Protein AF-A0A815YEX8-F1 (afdb_monomer_lite)

Secondary structure (DSSP, 8-state):
-HHHHHHHHHHHHHHHHHHHHTS-TTTTTTTTTT---PPPPPPSS--BS-EEEE-TTS-EEEE--B-TT-

Sequence (70 aa):
MCNLRIYICTFVLFLMINFTNGIPQNLKSMIAARSGWSNINSMNQVRMFHTASLLIDGKLLVAGGSDNAG

Foldseek 3Di:
DPVVVVVVVVVVVVVVVVVVVPPDPVPVCPVVVPPPDDDDDDDPADFDPWDWDQDPVRDIDIDDGDGPPD

InterPro domains:
  IPR015915 Kelch-type beta-propeller [SSF117281] (36-68)
  IPR037293 Galactose oxidase, central domain superfamily [G3DSA:2.130.10.80] (17-70)

pLDDT: mean 75.94, std 10.91, range [53.28, 90.44]

Radius of gyration: 25.58 Å; chains: 1; bounding box: 44×36×65 Å

Structure (mmCIF, N/CA/C/O backbone):
data_AF-A0A815YEX8-F1
#
_entry.id   AF-A0A815YEX8-F1
#
loop_
_atom_site.group_PDB
_atom_site.id
_atom_site.type_symbol
_atom_site.label_atom_id
_atom_site.label_alt_id
_atom_site.label_comp_id
_atom_site.label_asym_id
_atom_site.label_entity_id
_atom_site.label_seq_id
_atom_site.pdbx_PDB_ins_code
_atom_site.Cartn_x
_atom_site.Cartn_y
_atom_site.Cartn_z
_atom_site.occupancy
_atom_site.B_iso_or_equiv
_atom_site.auth_seq_id
_atom_site.auth_comp_id
_atom_site.auth_asym_id
_atom_site.auth_atom_id
_atom_site.pdbx_PDB_model_num
ATOM 1 N N . MET A 1 1 ? 24.811 25.595 33.008 1.00 58.81 1 MET A N 1
ATOM 2 C CA . MET A 1 1 ? 23.573 25.592 32.184 1.00 58.81 1 MET A CA 1
ATOM 3 C C . MET A 1 1 ? 23.460 24.392 31.224 1.00 58.81 1 MET A C 1
ATOM 5 O O . MET A 1 1 ? 22.392 24.199 30.658 1.00 58.81 1 MET A O 1
ATOM 9 N N . CYS A 1 2 ? 24.498 23.553 31.059 1.00 59.88 2 CYS A N 1
ATOM 10 C CA . CYS A 1 2 ? 24.479 22.401 30.138 1.00 59.88 2 CYS A CA 1
ATOM 11 C C . CYS A 1 2 ? 23.774 21.151 30.706 1.00 59.88 2 CYS A C 1
ATOM 13 O O . CYS A 1 2 ? 23.031 20.493 29.986 1.00 59.88 2 CYS A O 1
ATOM 15 N N . ASN A 1 3 ? 23.929 20.870 32.006 1.00 72.94 3 ASN A N 1
ATOM 16 C CA . ASN A 1 3 ? 23.373 19.666 32.644 1.00 72.94 3 ASN A CA 1
ATOM 17 C C . ASN A 1 3 ? 21.836 19.658 32.675 1.00 72.94 3 ASN A C 1
ATOM 19 O O . ASN A 1 3 ? 21.228 18.653 32.332 1.00 72.94 3 ASN A O 1
ATOM 23 N N . LEU A 1 4 ? 21.196 20.788 33.004 1.00 75.25 4 LEU A N 1
ATOM 24 C CA . LEU A 1 4 ? 19.730 20.885 33.058 1.00 75.25 4 LEU A CA 1
ATOM 25 C C . LEU A 1 4 ? 19.081 20.660 31.680 1.00 75.25 4 LEU A C 1
ATOM 27 O O . LEU A 1 4 ? 18.050 20.004 31.585 1.00 75.25 4 LEU A O 1
ATOM 31 N N . ARG A 1 5 ? 19.726 21.136 30.603 1.00 83.88 5 ARG A N 1
ATOM 32 C CA . ARG A 1 5 ? 19.297 20.891 29.214 1.00 83.88 5 ARG A CA 1
ATOM 33 C C . ARG A 1 5 ? 19.414 19.417 28.825 1.00 83.88 5 ARG A C 1
ATOM 35 O O . ARG A 1 5 ? 18.548 18.912 28.122 1.00 83.88 5 ARG A O 1
ATOM 42 N N . ILE A 1 6 ? 20.452 18.733 29.306 1.00 80.44 6 ILE A N 1
ATOM 43 C CA . ILE A 1 6 ? 20.651 17.293 29.101 1.00 80.44 6 ILE A CA 1
ATOM 44 C C . ILE A 1 6 ? 19.609 16.470 29.863 1.00 80.44 6 ILE A C 1
ATOM 46 O O . ILE A 1 6 ? 18.991 15.610 29.248 1.00 80.44 6 ILE A O 1
ATOM 50 N N . TYR A 1 7 ? 19.332 16.788 31.132 1.00 86.00 7 TYR A N 1
ATOM 51 C CA . TYR A 1 7 ? 18.295 16.104 31.919 1.00 86.00 7 TYR A CA 1
ATOM 52 C C . TYR A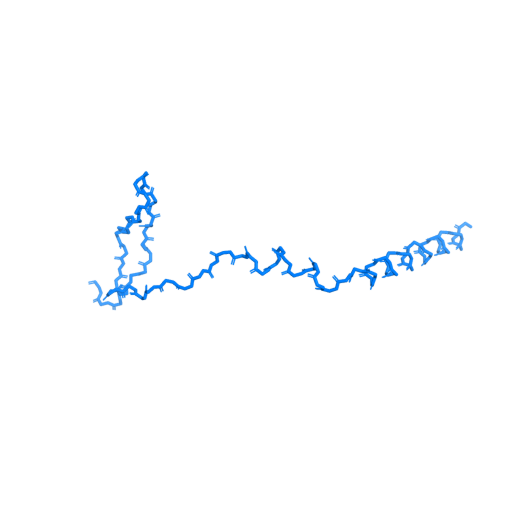 1 7 ? 16.888 16.293 31.342 1.00 86.00 7 TYR A C 1
ATOM 54 O O . TYR A 1 7 ? 16.103 15.351 31.302 1.00 86.00 7 TYR A O 1
ATOM 62 N N . ILE A 1 8 ? 16.576 17.494 30.850 1.00 88.44 8 ILE A N 1
ATOM 63 C CA . ILE A 1 8 ? 15.312 17.761 30.154 1.00 88.44 8 ILE A CA 1
ATOM 64 C C . ILE A 1 8 ? 15.218 16.945 28.862 1.00 88.44 8 ILE A C 1
ATOM 66 O O . ILE A 1 8 ? 14.187 16.331 28.607 1.00 88.44 8 ILE A O 1
ATOM 70 N N . CYS A 1 9 ? 16.291 16.88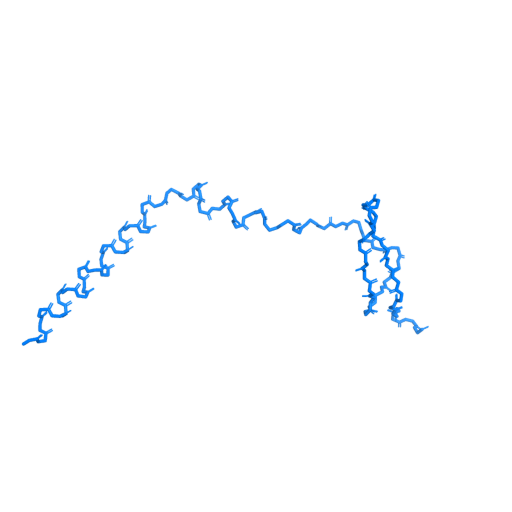1 28.071 1.00 83.81 9 CYS A N 1
ATOM 71 C CA . CYS A 1 9 ? 16.301 16.137 26.813 1.00 83.81 9 CYS A CA 1
ATOM 72 C C . CYS A 1 9 ? 16.158 14.622 27.038 1.00 83.81 9 CYS A C 1
ATOM 74 O O . CYS A 1 9 ? 15.366 13.970 26.359 1.00 83.81 9 CYS A O 1
ATOM 76 N N . THR A 1 10 ? 16.863 14.060 28.026 1.00 86.62 10 THR A N 1
ATOM 77 C CA . THR A 1 10 ? 16.781 12.627 28.345 1.00 86.62 10 THR A CA 1
ATOM 78 C C . THR A 1 10 ? 15.428 12.242 28.940 1.00 86.62 10 THR A C 1
ATOM 80 O O . THR A 1 10 ? 14.895 11.189 28.594 1.00 86.62 10 THR A O 1
ATOM 83 N N . PHE A 1 11 ? 14.823 13.101 29.765 1.00 90.06 11 PHE A N 1
ATOM 84 C CA . PHE A 1 11 ? 13.483 12.882 30.319 1.00 90.06 11 PHE A CA 1
ATOM 85 C C . PHE A 1 11 ? 12.386 12.949 29.246 1.00 90.06 11 PHE A C 1
ATOM 87 O O . PHE A 1 11 ? 11.514 12.080 29.192 1.00 90.06 11 PHE A O 1
ATOM 94 N N . VAL A 1 12 ? 12.458 13.935 28.345 1.00 87.94 12 VAL A N 1
ATOM 95 C CA . VAL A 1 12 ? 11.531 14.064 27.207 1.00 87.94 12 VAL A CA 1
ATOM 96 C C . VAL A 1 12 ? 11.651 12.858 26.273 1.00 87.94 12 VAL A C 1
ATOM 98 O O . VAL A 1 12 ? 10.635 12.293 25.871 1.00 87.94 12 VAL A O 1
ATOM 101 N N . LEU A 1 13 ? 12.875 12.409 25.977 1.00 85.00 13 LEU A N 1
ATOM 102 C CA . LEU A 1 13 ? 13.109 11.235 25.134 1.00 85.00 13 LEU A CA 1
ATOM 103 C C . LEU A 1 13 ? 12.558 9.951 25.777 1.00 85.00 13 LEU A C 1
ATOM 105 O O . LEU A 1 13 ? 11.910 9.152 25.102 1.00 85.00 13 LEU A O 1
ATOM 109 N N . PHE A 1 14 ? 12.744 9.779 27.090 1.00 86.62 14 PHE A N 1
ATOM 110 C CA . PHE A 1 14 ? 12.193 8.649 27.840 1.00 86.62 14 PHE A CA 1
ATOM 111 C C . PHE A 1 14 ? 10.656 8.643 27.820 1.00 86.62 14 PHE A C 1
ATOM 113 O O . PHE A 1 14 ? 10.054 7.599 27.569 1.00 86.62 14 PHE A O 1
ATOM 120 N N . LEU A 1 15 ? 10.002 9.796 28.002 1.00 84.31 15 LEU A N 1
ATOM 121 C CA . LEU A 1 15 ? 8.539 9.905 27.916 1.00 84.31 15 LEU A CA 1
ATOM 122 C C . LEU A 1 15 ? 7.999 9.552 26.522 1.00 84.31 15 LEU A C 1
ATOM 124 O O . LEU A 1 15 ? 7.010 8.830 26.419 1.00 84.31 15 LEU A O 1
ATOM 128 N N . MET A 1 16 ? 8.666 9.991 25.451 1.00 80.06 16 MET A N 1
ATOM 129 C CA . MET A 1 16 ? 8.272 9.667 24.071 1.00 80.06 16 MET A CA 1
ATOM 130 C C . MET A 1 16 ? 8.403 8.168 23.756 1.00 80.06 16 MET A C 1
ATOM 132 O O . MET A 1 16 ? 7.538 7.583 23.096 1.00 80.06 16 MET A O 1
ATOM 136 N N . ILE A 1 17 ? 9.460 7.521 24.257 1.00 80.19 17 ILE A N 1
ATOM 137 C CA . ILE A 1 17 ? 9.672 6.078 24.079 1.00 80.19 17 ILE A CA 1
ATOM 138 C C . ILE A 1 17 ? 8.601 5.290 24.840 1.00 80.19 17 ILE A C 1
ATOM 140 O O . ILE A 1 17 ? 7.959 4.415 24.266 1.00 80.19 17 ILE A O 1
ATOM 144 N N . ASN A 1 18 ? 8.334 5.610 26.106 1.00 78.19 18 ASN A N 1
ATOM 145 C CA . ASN A 1 18 ? 7.305 4.902 26.877 1.00 78.19 18 ASN A CA 1
ATOM 146 C C . ASN A 1 18 ? 5.894 5.102 26.288 1.00 78.19 18 ASN A C 1
ATOM 148 O O . ASN A 1 18 ? 5.109 4.156 26.252 1.00 78.19 18 ASN A O 1
ATOM 152 N N . PHE A 1 19 ? 5.595 6.287 25.743 1.00 78.75 19 PHE A N 1
ATOM 153 C CA . PHE A 1 19 ? 4.307 6.582 25.104 1.00 78.75 19 PHE A CA 1
ATOM 154 C C . PHE A 1 19 ? 4.064 5.756 23.830 1.00 78.75 19 PHE A C 1
ATOM 156 O O . PHE A 1 19 ? 2.956 5.282 23.591 1.00 78.75 19 PHE A O 1
ATOM 163 N N . THR A 1 20 ? 5.103 5.522 23.024 1.00 68.56 20 THR A N 1
ATOM 164 C CA . THR A 1 20 ? 4.987 4.727 21.786 1.00 68.56 20 THR A CA 1
ATOM 165 C C . THR A 1 20 ? 4.931 3.216 22.025 1.00 68.56 20 THR A C 1
ATOM 167 O O . THR A 1 20 ? 4.354 2.499 21.206 1.00 68.56 20 THR A O 1
ATOM 170 N N . ASN A 1 21 ? 5.463 2.727 23.151 1.00 73.75 21 ASN A N 1
ATOM 171 C CA . ASN A 1 21 ? 5.363 1.321 23.567 1.00 73.75 21 ASN A CA 1
ATOM 172 C C . ASN A 1 21 ? 3.981 0.952 24.146 1.00 73.75 21 ASN A C 1
ATOM 174 O O . ASN A 1 21 ? 3.635 -0.225 24.186 1.00 73.75 21 ASN A O 1
ATOM 178 N N . GLY A 1 22 ? 3.182 1.940 24.565 1.00 68.06 22 GLY A N 1
ATOM 179 C CA . GLY A 1 22 ? 1.815 1.752 25.064 1.00 68.06 22 GLY A CA 1
ATOM 180 C C . GLY A 1 22 ? 0.736 1.689 23.978 1.00 68.06 22 GLY A C 1
ATOM 181 O O . GLY A 1 22 ? -0.441 1.559 24.305 1.00 68.06 22 GLY A O 1
ATOM 182 N N . ILE A 1 23 ? 1.102 1.788 22.693 1.00 69.19 23 ILE A N 1
ATOM 183 C CA . ILE A 1 23 ? 0.150 1.626 21.589 1.00 69.19 23 ILE A CA 1
ATOM 184 C C . ILE A 1 23 ? -0.140 0.121 21.444 1.00 69.19 23 ILE A C 1
ATOM 186 O O . ILE A 1 23 ? 0.762 -0.622 21.046 1.00 69.19 23 ILE A O 1
ATOM 190 N N . PRO A 1 24 ? -1.370 -0.360 21.700 1.00 60.94 24 PRO A N 1
ATOM 191 C CA . PRO A 1 24 ? -1.740 -1.731 21.371 1.00 60.94 24 PRO A CA 1
ATOM 192 C C . PRO A 1 24 ? -1.489 -1.987 19.870 1.00 60.94 24 PRO A C 1
ATOM 194 O O . PRO A 1 24 ? -2.052 -1.308 19.005 1.00 60.94 24 PRO A O 1
ATOM 197 N N . GLN A 1 25 ? -0.611 -2.951 19.550 1.00 61.62 25 GLN A N 1
ATOM 198 C CA . GLN A 1 25 ? -0.183 -3.322 18.181 1.00 61.62 25 GLN A CA 1
ATOM 199 C C . GLN A 1 25 ? -1.364 -3.663 17.247 1.00 61.62 25 GLN A C 1
ATOM 201 O O . GLN A 1 25 ? -1.241 -3.628 16.026 1.00 61.62 25 GLN A O 1
ATOM 206 N N . ASN A 1 26 ? -2.533 -3.918 17.821 1.00 60.19 26 ASN A N 1
ATOM 207 C CA . ASN A 1 26 ? -3.811 -4.166 17.168 1.00 60.19 26 ASN A CA 1
ATOM 208 C C . ASN A 1 26 ? -4.440 -2.931 16.486 1.00 60.19 26 ASN A C 1
ATOM 210 O O . ASN A 1 26 ? -5.306 -3.113 15.637 1.00 60.19 26 ASN A O 1
ATOM 214 N N . LEU A 1 27 ? -3.995 -1.698 16.766 1.00 55.09 27 LEU A N 1
ATOM 215 C CA . LEU A 1 27 ? -4.471 -0.488 16.061 1.00 55.09 27 LEU A CA 1
ATOM 216 C C . LEU A 1 27 ? -3.402 0.189 15.189 1.00 55.09 27 LEU A C 1
ATOM 218 O O . LEU A 1 27 ? -3.737 0.975 14.304 1.00 55.09 27 LEU A O 1
ATOM 222 N N . LYS A 1 28 ? -2.120 -0.166 15.346 1.00 61.75 28 LYS A N 1
ATOM 223 C CA . LYS A 1 28 ? -1.019 0.374 14.523 1.00 61.75 28 LYS A CA 1
ATOM 224 C C . LYS A 1 28 ? -1.013 -0.176 13.083 1.00 61.75 28 LYS A C 1
ATOM 226 O O . LYS A 1 28 ? -0.316 0.355 12.224 1.00 61.75 28 LYS A O 1
ATOM 231 N N . SER A 1 29 ? -1.829 -1.199 12.812 1.00 56.88 29 SER A N 1
ATOM 232 C CA . SER A 1 29 ? -1.950 -1.863 11.508 1.00 56.88 29 SER A CA 1
ATOM 233 C C . SER A 1 29 ? -3.354 -1.773 1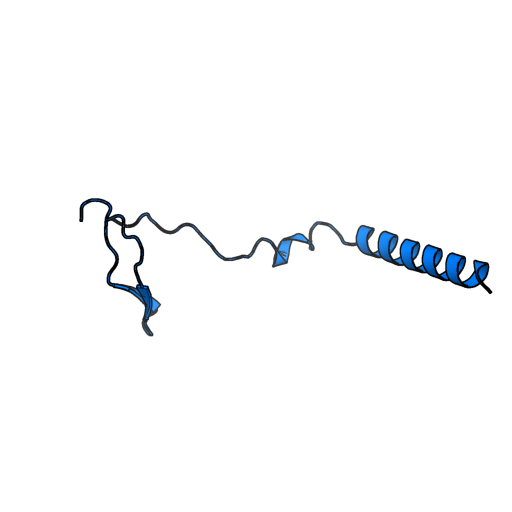0.885 1.00 56.88 29 SER A C 1
ATOM 235 O O . SER A 1 29 ? -3.660 -2.500 9.952 1.00 56.88 29 SER A O 1
ATOM 237 N N . MET A 1 30 ? -4.245 -0.889 11.350 1.00 55.81 30 MET A N 1
ATOM 238 C CA . MET A 1 30 ? -5.563 -0.726 10.696 1.00 55.81 30 MET A CA 1
ATOM 239 C C . MET A 1 30 ? 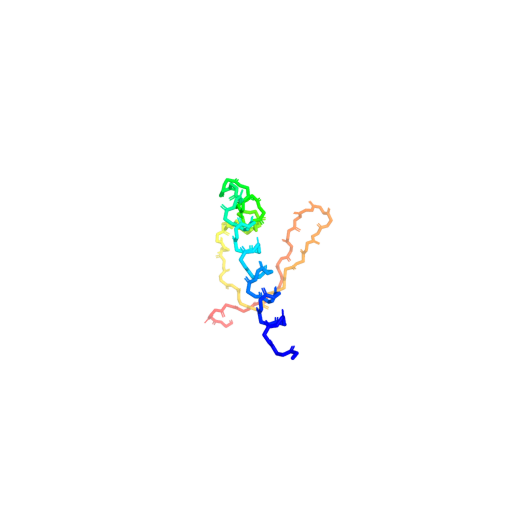-5.566 0.324 9.577 1.00 55.81 30 MET A C 1
ATOM 241 O O . MET A 1 30 ? -6.413 0.283 8.690 1.00 55.81 30 MET A O 1
ATOM 245 N N . ILE A 1 31 ? -4.583 1.226 9.580 1.00 55.72 31 ILE A N 1
ATOM 246 C CA . ILE A 1 31 ? -4.381 2.249 8.539 1.00 55.72 31 ILE A CA 1
ATOM 247 C C . ILE A 1 31 ? -3.188 1.948 7.621 1.00 55.72 31 ILE A C 1
ATOM 249 O O . ILE A 1 31 ? -3.132 2.484 6.521 1.00 55.72 31 ILE A O 1
ATOM 253 N N . ALA A 1 32 ? -2.278 1.047 8.013 1.00 57.59 32 ALA A N 1
ATOM 254 C CA . ALA A 1 32 ? -1.184 0.590 7.149 1.00 57.59 32 ALA A CA 1
ATOM 255 C C . ALA A 1 32 ? -1.589 -0.593 6.243 1.00 57.59 32 ALA A C 1
ATOM 257 O O . ALA A 1 32 ? -1.078 -0.716 5.133 1.00 57.59 32 ALA A O 1
ATOM 258 N N . ALA A 1 33 ? -2.543 -1.430 6.675 1.00 57.50 33 ALA A N 1
ATOM 259 C CA . ALA A 1 33 ? -2.990 -2.615 5.933 1.00 57.50 33 ALA A CA 1
ATOM 260 C C . ALA A 1 33 ? -4.216 -2.377 5.029 1.00 57.50 33 ALA A C 1
ATOM 262 O O . ALA A 1 33 ? -4.749 -3.318 4.448 1.00 57.50 33 ALA A O 1
ATOM 263 N N . ARG A 1 34 ? -4.665 -1.123 4.879 1.00 56.31 34 ARG A N 1
ATOM 264 C CA . ARG A 1 34 ? -5.677 -0.732 3.882 1.00 56.31 34 ARG A CA 1
ATOM 265 C C . ARG A 1 34 ? -5.103 0.239 2.850 1.00 56.31 34 ARG A C 1
ATOM 267 O O . ARG A 1 34 ? -5.769 1.169 2.412 1.00 56.31 34 ARG A O 1
ATOM 274 N N . SER A 1 35 ? -3.853 0.019 2.454 1.00 60.50 35 SER A N 1
ATOM 275 C CA . SER A 1 35 ? -3.358 0.508 1.168 1.00 60.50 35 SER A CA 1
ATOM 276 C C . SER A 1 35 ? -4.019 -0.356 0.092 1.00 60.50 35 SER A C 1
ATOM 278 O O . SER A 1 35 ? -3.634 -1.504 -0.107 1.00 60.50 35 SER A O 1
ATOM 280 N N . GLY A 1 36 ? -5.118 0.141 -0.478 1.00 67.75 36 GLY A N 1
ATOM 281 C CA . GLY A 1 36 ? -6.090 -0.605 -1.287 1.00 67.75 36 GLY A CA 1
ATOM 282 C C . GLY A 1 36 ? -5.615 -1.038 -2.675 1.00 67.75 36 GLY A C 1
ATOM 283 O O . GLY A 1 36 ? -6.361 -0.901 -3.638 1.00 67.75 36 GLY A O 1
ATOM 284 N N . TRP A 1 37 ? -4.402 -1.569 -2.788 1.00 69.50 37 TRP A N 1
ATOM 285 C CA . TRP A 1 37 ? -3.934 -2.234 -3.996 1.00 69.50 37 TRP A CA 1
ATOM 286 C C . TRP A 1 37 ? -4.217 -3.730 -3.878 1.00 69.50 37 TRP A C 1
ATOM 288 O O . TRP A 1 37 ? -3.488 -4.469 -3.221 1.00 69.50 37 TRP A O 1
ATOM 298 N N . SER A 1 38 ? -5.302 -4.180 -4.501 1.00 72.69 38 SER A N 1
ATOM 299 C CA . SER A 1 38 ? -5.551 -5.600 -4.742 1.00 72.69 38 SER A CA 1
ATOM 300 C C . SER A 1 38 ? -5.107 -5.946 -6.156 1.00 72.69 38 SER A C 1
ATOM 302 O O . SER A 1 38 ? -5.463 -5.232 -7.095 1.00 72.69 38 SER A O 1
ATOM 304 N N . ASN A 1 39 ? -4.374 -7.047 -6.325 1.00 72.88 39 ASN A N 1
ATOM 305 C CA . ASN A 1 39 ? -4.088 -7.572 -7.657 1.00 72.88 39 ASN A CA 1
ATOM 306 C C . ASN A 1 39 ? -5.408 -7.863 -8.382 1.00 72.88 39 ASN A C 1
ATOM 308 O O . ASN A 1 39 ? -6.222 -8.655 -7.910 1.00 72.88 39 ASN A O 1
ATOM 312 N N . ILE A 1 40 ? -5.612 -7.200 -9.517 1.00 79.19 40 ILE A N 1
ATOM 313 C CA . ILE A 1 40 ? -6.675 -7.534 -10.463 1.00 79.19 40 ILE A CA 1
ATOM 314 C C . ILE A 1 40 ? -6.202 -8.655 -11.393 1.00 79.19 40 ILE A C 1
ATOM 316 O O . ILE A 1 40 ? -5.007 -8.948 -11.470 1.00 79.19 40 ILE A O 1
ATOM 320 N N . ASN A 1 41 ? -7.141 -9.277 -12.108 1.00 81.62 41 ASN A N 1
ATOM 321 C CA . ASN A 1 41 ? -6.823 -10.272 -13.131 1.00 81.62 41 ASN A CA 1
ATOM 322 C C . ASN A 1 41 ? -5.781 -9.731 -14.122 1.00 81.62 41 ASN A C 1
ATOM 324 O O . ASN A 1 41 ? -5.829 -8.562 -14.513 1.00 81.62 41 ASN A O 1
ATOM 328 N N . SER A 1 42 ? -4.859 -10.597 -14.542 1.00 80.06 42 SER A N 1
ATOM 329 C CA . SER A 1 42 ? -3.847 -10.260 -15.540 1.00 80.06 42 SER A CA 1
ATOM 330 C C . SER A 1 42 ? -4.496 -9.772 -16.839 1.00 80.06 42 SER A C 1
ATOM 332 O O . SER A 1 42 ? -5.509 -10.314 -17.284 1.00 80.06 42 SER A O 1
ATOM 334 N N . MET A 1 43 ? -3.906 -8.748 -17.464 1.00 74.75 43 MET A N 1
ATOM 335 C CA . MET A 1 43 ? -4.343 -8.292 -18.784 1.00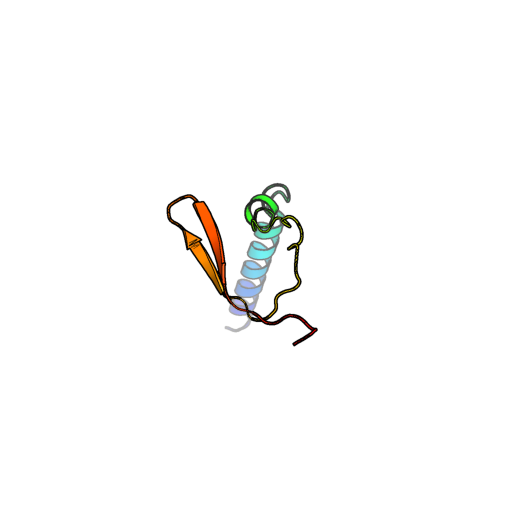 74.75 43 MET A CA 1
ATOM 336 C C . MET A 1 43 ? -4.165 -9.413 -19.811 1.00 74.75 43 MET A C 1
ATOM 338 O O . MET A 1 43 ? -3.158 -10.116 -19.800 1.00 74.75 43 MET A O 1
ATOM 342 N N . ASN A 1 44 ? -5.106 -9.530 -20.748 1.00 81.12 44 ASN A N 1
ATOM 343 C CA . ASN A 1 44 ? -5.039 -10.527 -21.821 1.00 81.12 44 ASN A CA 1
ATOM 344 C C . ASN A 1 44 ? -3.857 -10.299 -22.788 1.00 81.12 44 ASN A C 1
ATOM 346 O O . ASN A 1 44 ? -3.514 -11.184 -23.562 1.00 81.12 44 ASN A O 1
ATOM 350 N N . GLN A 1 45 ? -3.270 -9.098 -22.780 1.00 79.00 45 GLN A N 1
ATOM 351 C CA . GLN A 1 45 ? -2.107 -8.703 -23.573 1.00 79.00 45 GLN A CA 1
ATOM 352 C C . GLN A 1 45 ? -1.188 -7.836 -22.707 1.00 79.00 45 GLN A C 1
ATOM 354 O O . GLN A 1 45 ? -1.669 -6.946 -21.997 1.00 79.00 45 GLN A O 1
ATOM 359 N N . VAL A 1 46 ? 0.121 -8.089 -22.758 1.00 81.06 46 VAL A N 1
ATOM 360 C CA . VAL A 1 46 ? 1.117 -7.292 -22.028 1.00 81.06 46 VAL A CA 1
ATOM 361 C C . VAL A 1 46 ? 1.226 -5.926 -22.698 1.00 81.06 46 VAL A C 1
ATOM 363 O O . VAL A 1 46 ? 1.471 -5.844 -23.894 1.00 81.06 46 VAL A O 1
ATOM 366 N N . ARG A 1 47 ? 1.024 -4.847 -21.937 1.00 80.38 47 ARG A N 1
ATOM 367 C CA . ARG A 1 47 ? 1.099 -3.470 -22.442 1.00 80.38 47 ARG A CA 1
ATOM 368 C C . ARG A 1 47 ? 1.938 -2.617 -21.504 1.00 80.38 47 ARG A C 1
ATOM 370 O O . ARG A 1 47 ? 1.560 -2.422 -20.347 1.00 80.38 47 ARG A O 1
ATOM 377 N N . MET A 1 48 ? 3.039 -2.071 -22.006 1.00 79.38 48 MET A N 1
ATOM 378 C CA . MET A 1 48 ? 3.889 -1.112 -21.295 1.00 79.38 48 MET A CA 1
ATOM 379 C C . MET A 1 48 ? 3.640 0.305 -21.817 1.00 79.38 48 MET A C 1
ATOM 381 O O . MET A 1 48 ? 3.271 0.478 -22.974 1.00 79.38 48 MET A O 1
ATOM 385 N N . PHE A 1 49 ? 3.813 1.318 -20.962 1.00 82.62 49 PHE A N 1
ATOM 386 C CA . PHE A 1 49 ? 3.539 2.732 -21.282 1.00 82.62 49 PHE A CA 1
ATOM 387 C C . PHE A 1 49 ? 2.082 3.031 -21.703 1.00 82.62 49 PHE A C 1
ATOM 389 O O . PHE A 1 49 ? 1.828 3.920 -22.513 1.00 82.62 49 PHE A O 1
ATOM 396 N N . HIS A 1 50 ? 1.109 2.286 -21.171 1.00 82.69 50 HIS A N 1
ATOM 397 C CA . HIS A 1 50 ? -0.314 2.529 -21.422 1.00 82.69 50 HIS A CA 1
ATOM 398 C C . HIS A 1 50 ? -0.867 3.651 -20.525 1.00 82.69 50 HIS A C 1
ATOM 400 O O . HIS A 1 50 ? -0.376 3.870 -19.419 1.00 82.69 50 HIS A O 1
ATOM 406 N N . THR A 1 51 ? -1.926 4.330 -20.976 1.00 86.94 51 THR A N 1
ATOM 407 C CA . THR A 1 51 ? -2.679 5.285 -20.144 1.00 86.94 51 THR A CA 1
ATOM 408 C C . THR A 1 51 ? -3.999 4.652 -19.719 1.00 86.94 51 THR A C 1
ATOM 410 O O . THR A 1 51 ? -4.740 4.152 -20.566 1.00 86.94 51 THR A O 1
ATOM 413 N N . ALA A 1 52 ? -4.293 4.669 -18.417 1.00 86.06 52 ALA A N 1
ATOM 414 C CA . ALA A 1 52 ? -5.562 4.209 -17.862 1.00 86.06 52 ALA A CA 1
ATOM 415 C C . ALA A 1 52 ? -6.378 5.407 -17.353 1.00 86.06 52 ALA A C 1
ATOM 417 O O . ALA A 1 52 ? -5.916 6.158 -16.495 1.00 86.06 52 ALA A O 1
ATOM 418 N N . SER A 1 53 ? -7.590 5.588 -17.875 1.00 88.62 53 SER A N 1
ATOM 419 C CA . SER A 1 53 ? -8.526 6.631 -17.441 1.00 88.62 53 SER A CA 1
ATOM 420 C C . SER A 1 53 ? -9.783 6.004 -16.847 1.00 88.62 53 SER A C 1
ATOM 422 O O . SER A 1 53 ? -10.366 5.089 -17.431 1.00 88.62 53 SER A O 1
ATOM 424 N N . LEU A 1 54 ? -10.199 6.495 -15.677 1.00 88.81 54 LEU A N 1
ATOM 425 C CA . LEU A 1 54 ? -11.437 6.085 -15.020 1.00 88.81 54 LEU A CA 1
ATOM 426 C C . LEU A 1 54 ? -12.622 6.810 -15.660 1.00 88.81 54 LEU A C 1
ATOM 428 O O . LEU A 1 54 ? -12.648 8.039 -15.715 1.00 88.81 54 LEU A O 1
ATOM 432 N N . LEU A 1 55 ? -13.596 6.044 -16.137 1.00 86.12 55 LEU A N 1
ATOM 433 C CA . LEU A 1 55 ? -14.842 6.571 -16.671 1.00 86.12 55 LEU A CA 1
ATOM 434 C C . LEU A 1 55 ? -15.848 6.793 -15.539 1.00 86.12 55 LEU A C 1
ATOM 436 O O . LEU A 1 55 ? -15.801 6.153 -14.488 1.00 86.12 55 LEU A O 1
ATOM 440 N N . ILE 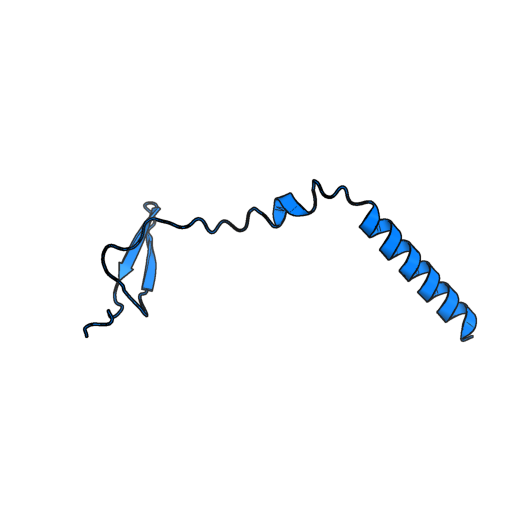A 1 56 ? -16.802 7.690 -15.787 1.00 89.69 56 ILE A N 1
ATOM 441 C CA . ILE A 1 56 ? -17.874 8.027 -14.841 1.00 89.69 56 ILE A CA 1
ATOM 442 C C . ILE A 1 56 ? -18.782 6.828 -14.518 1.00 89.69 56 ILE A C 1
ATOM 444 O O . ILE A 1 56 ? -19.409 6.792 -13.465 1.00 89.69 56 ILE A O 1
ATOM 448 N N . ASP A 1 57 ? -18.832 5.831 -15.405 1.00 90.44 57 ASP A N 1
ATOM 449 C CA . ASP A 1 57 ? -19.591 4.589 -15.234 1.00 90.44 57 ASP A CA 1
ATOM 450 C C . ASP A 1 57 ? -18.851 3.535 -14.384 1.00 90.44 57 ASP A C 1
ATOM 452 O O . ASP A 1 57 ? -19.340 2.417 -14.222 1.00 90.44 57 ASP A O 1
ATOM 456 N N . GLY A 1 58 ? -17.677 3.877 -13.840 1.00 87.25 58 GLY A N 1
ATOM 457 C CA . GLY A 1 58 ? -16.866 3.001 -12.994 1.00 87.25 58 GLY A CA 1
ATOM 458 C C . GLY A 1 58 ? -15.979 2.021 -13.763 1.00 87.25 58 GLY A C 1
ATOM 459 O O . GLY A 1 58 ? -15.334 1.174 -13.142 1.00 87.25 58 GLY A O 1
ATOM 460 N N . LYS A 1 59 ? -15.915 2.116 -15.096 1.00 86.19 59 LYS A N 1
ATOM 461 C CA . LYS A 1 59 ? -15.012 1.299 -15.917 1.00 86.19 59 LYS A CA 1
ATOM 462 C C . LYS A 1 59 ? -13.665 1.983 -16.122 1.00 86.19 59 LYS A C 1
ATOM 464 O O . LYS A 1 59 ? -13.540 3.203 -16.056 1.00 86.19 59 LYS A O 1
ATOM 469 N N . LEU A 1 60 ? -12.648 1.179 -16.413 1.00 84.62 60 LEU A N 1
ATOM 470 C CA . LEU A 1 60 ? -11.313 1.654 -16.765 1.00 84.62 60 LEU A CA 1
ATOM 471 C C . LEU A 1 60 ? -11.106 1.511 -18.271 1.00 84.62 60 LEU A C 1
ATOM 473 O O . LEU A 1 60 ? -11.172 0.405 -18.808 1.00 84.62 60 LEU A O 1
ATOM 477 N N . LEU A 1 61 ? -10.836 2.628 -18.942 1.00 84.81 61 LEU A N 1
ATOM 478 C CA . LEU A 1 61 ? -10.369 2.629 -20.321 1.00 84.81 61 LEU A CA 1
ATOM 479 C C . LEU A 1 61 ? -8.848 2.623 -20.312 1.00 84.81 61 LEU A C 1
ATOM 481 O O . LEU A 1 61 ? -8.221 3.555 -19.813 1.00 84.81 61 LEU A O 1
ATOM 485 N N . VAL A 1 62 ? -8.270 1.576 -20.888 1.00 83.44 62 VAL A N 1
ATOM 486 C CA . VAL A 1 62 ? -6.830 1.463 -21.099 1.00 83.44 62 VAL A CA 1
ATOM 487 C C . VAL A 1 62 ? -6.561 1.634 -22.587 1.00 83.44 62 VAL A C 1
ATOM 489 O O . VAL A 1 62 ? -7.039 0.837 -23.394 1.00 83.44 62 VAL A O 1
ATOM 492 N N . ALA A 1 63 ? -5.821 2.679 -22.949 1.00 84.75 63 ALA A N 1
ATOM 493 C CA . ALA A 1 63 ? -5.494 2.998 -24.334 1.00 84.75 63 ALA A CA 1
ATOM 494 C C . ALA A 1 63 ? -3.985 3.195 -24.525 1.00 84.75 63 ALA A C 1
ATOM 496 O O . ALA A 1 63 ? -3.270 3.655 -23.628 1.00 84.75 63 ALA A O 1
ATOM 497 N N . GLY A 1 64 ? -3.513 2.847 -25.722 1.00 81.88 64 GLY A N 1
ATOM 498 C CA . GLY A 1 64 ? -2.098 2.884 -26.075 1.00 81.88 64 GLY A CA 1
ATOM 499 C C . GLY A 1 64 ? -1.268 1.794 -25.388 1.00 81.88 64 GLY A C 1
ATOM 500 O O . GLY A 1 64 ? -1.786 0.774 -24.924 1.00 81.88 64 GLY A O 1
ATOM 501 N N . GLY A 1 65 ? 0.039 2.035 -25.342 1.00 81.81 65 GLY A N 1
ATOM 502 C CA . GLY A 1 65 ? 1.042 1.092 -24.866 1.00 81.81 65 GLY A CA 1
ATOM 503 C C . GLY A 1 65 ? 1.502 0.107 -25.942 1.00 81.81 65 GLY A C 1
ATOM 504 O O . GLY A 1 65 ? 0.740 -0.261 -26.835 1.00 81.81 65 GLY A O 1
ATOM 505 N N . SER A 1 66 ? 2.764 -0.294 -25.840 1.00 79.94 66 SER A N 1
ATOM 506 C CA . SER A 1 66 ? 3.428 -1.249 -26.732 1.00 79.94 66 SER A CA 1
ATOM 507 C C . SER A 1 66 ? 3.620 -2.571 -25.991 1.00 79.94 66 SER A C 1
ATOM 509 O O . SER A 1 66 ? 3.751 -2.592 -24.758 1.00 79.94 66 SER A O 1
ATOM 511 N N . ASP A 1 67 ? 3.557 -3.674 -26.725 1.00 79.88 67 ASP A N 1
ATOM 512 C CA . ASP A 1 67 ? 3.967 -4.977 -26.222 1.00 79.88 67 ASP A CA 1
ATOM 513 C C . ASP A 1 67 ? 5.469 -5.192 -26.488 1.00 79.88 67 ASP A C 1
ATOM 515 O O . ASP A 1 67 ? 6.158 -4.360 -27.071 1.00 79.88 67 ASP A O 1
ATOM 519 N N . ASN A 1 68 ? 6.016 -6.316 -26.036 1.00 71.25 68 ASN A N 1
ATOM 520 C CA . ASN A 1 68 ? 7.402 -6.674 -26.346 1.00 71.25 68 ASN A CA 1
ATOM 521 C C . ASN A 1 68 ? 7.611 -7.103 -27.814 1.00 71.25 68 ASN A C 1
ATOM 523 O O . ASN A 1 68 ? 8.737 -7.457 -28.164 1.00 71.25 68 ASN A O 1
ATOM 527 N N . ALA A 1 69 ? 6.554 -7.148 -28.632 1.00 68.50 69 ALA A N 1
ATOM 528 C CA . ALA A 1 69 ? 6.577 -7.673 -29.993 1.00 68.50 69 ALA A CA 1
ATOM 529 C C . ALA A 1 69 ? 6.665 -6.575 -31.070 1.00 68.50 69 ALA A C 1
ATOM 531 O O . ALA A 1 69 ? 7.091 -6.888 -32.183 1.00 68.50 69 ALA A O 1
ATOM 532 N N . GLY A 1 70 ? 6.379 -5.314 -30.721 1.00 53.28 70 GLY A N 1
ATOM 533 C CA . GLY A 1 70 ? 6.507 -4.152 -31.608 1.00 53.28 70 GLY A CA 1
ATOM 534 C C . GLY A 1 70 ? 5.162 -3.638 -32.083 1.00 53.28 70 GLY A C 1
ATOM 535 O O . GLY A 1 70 ? 4.529 -4.329 -32.910 1.00 53.28 70 GLY A O 1
#

Organism: NCBI:txid392030